Protein AF-A0A7C4ZJ16-F1 (afdb_monomer)

Secondary structure (DSSP, 8-state):
---------------S-SSTT-SS-TT-HHHHHHHHHHHTS-HHHHHHHHHHHHHHHTSS-GGGHHHHHHHHHH-TTS-HHHHHHT-TTHHHHHHHHHHHTT--TTTGGGGTS--GGGG----

Mean predicted aligned error: 13.99 Å

Foldseek 3Di:
DDDDDDPPPPPPPPDPPLLPPPPPCPPPVVLVVQLVVLVPDDLQSLLLLQLQLCCLVVVDALVCSVVSSVVSSVPPPDDSSSVLSSPPPSVSSNCSSCVRPVNHPPPVVVPPDDPVVPPPPDD

Sequence (123 aa):
MVASDDPTDASDVTDDRFVDILEDEDDNPLAQELRAAISALNVDGQTALVALAWLGRGDYTAEDWPEALRAARERSETTTATYLLGLPLLGDYLADGADALGISVTADEARGLFDPDLDTRGG

Structure (mmCIF, N/CA/C/O backbone):
data_AF-A0A7C4ZJ16-F1
#
_entry.id   AF-A0A7C4ZJ16-F1
#
loop_
_atom_site.group_PDB
_atom_site.id
_atom_site.type_symbol
_atom_site.label_atom_id
_atom_site.label_alt_id
_atom_site.label_comp_id
_atom_site.label_asym_id
_atom_site.label_entity_id
_atom_site.label_seq_id
_atom_site.pdbx_PDB_ins_code
_atom_site.Cartn_x
_atom_site.Cartn_y
_atom_site.Cartn_z
_atom_site.occupancy
_atom_site.B_iso_or_equiv
_atom_site.auth_seq_id
_atom_site.auth_comp_id
_atom_site.auth_asym_id
_atom_site.auth_atom_id
_atom_site.pdbx_PDB_model_num
ATOM 1 N N . MET A 1 1 ? 11.033 -31.603 42.054 1.00 42.16 1 MET A N 1
ATOM 2 C CA . MET A 1 1 ? 11.905 -30.765 41.211 1.00 42.16 1 MET A CA 1
ATOM 3 C C . MET A 1 1 ? 11.913 -31.391 39.828 1.00 42.16 1 MET A C 1
ATOM 5 O O . MET A 1 1 ? 12.629 -32.358 39.623 1.00 42.16 1 MET A O 1
ATOM 9 N N . VAL A 1 2 ? 11.032 -30.920 38.945 1.00 49.28 2 VAL A N 1
ATOM 10 C CA . VAL A 1 2 ? 11.073 -31.219 37.508 1.00 49.28 2 VAL A CA 1
ATOM 11 C C . VAL A 1 2 ? 11.378 -29.882 36.857 1.00 49.28 2 VAL A C 1
ATOM 13 O O . VAL A 1 2 ? 10.612 -28.935 37.017 1.00 49.28 2 VAL A O 1
ATOM 16 N N . ALA A 1 3 ? 12.571 -29.789 36.286 1.00 49.16 3 ALA A N 1
ATOM 17 C CA . ALA A 1 3 ? 13.011 -28.655 35.503 1.00 49.16 3 ALA A CA 1
ATOM 18 C C . ALA A 1 3 ? 12.632 -28.888 34.039 1.00 49.16 3 ALA A C 1
ATOM 20 O O . ALA A 1 3 ? 12.641 -30.033 33.585 1.00 49.16 3 ALA A O 1
ATOM 21 N N . SER A 1 4 ? 12.399 -27.766 33.362 1.00 46.78 4 SER A N 1
ATOM 22 C CA . SER A 1 4 ? 12.378 -27.592 31.911 1.00 46.78 4 SER A CA 1
ATOM 23 C C . SER A 1 4 ? 11.109 -28.057 31.202 1.00 46.78 4 SER A C 1
ATOM 25 O O . SER A 1 4 ? 11.005 -29.202 30.782 1.00 46.78 4 SER A O 1
ATOM 27 N N . ASP A 1 5 ? 10.193 -27.111 31.005 1.00 49.94 5 ASP A N 1
ATOM 28 C CA . ASP A 1 5 ? 9.442 -27.022 29.754 1.00 49.94 5 ASP A CA 1
ATOM 29 C C . ASP A 1 5 ? 9.608 -25.575 29.269 1.00 49.94 5 ASP A C 1
ATOM 31 O O . ASP A 1 5 ? 9.161 -24.621 29.910 1.00 49.94 5 ASP A O 1
ATOM 35 N N . ASP A 1 6 ? 10.448 -25.435 28.253 1.00 53.41 6 ASP A N 1
ATOM 36 C CA . ASP A 1 6 ? 10.877 -24.196 27.619 1.00 53.41 6 ASP A CA 1
ATOM 37 C C . ASP A 1 6 ? 9.860 -23.887 26.507 1.00 53.41 6 ASP A C 1
ATOM 39 O O . ASP A 1 6 ? 9.709 -24.715 25.608 1.00 53.41 6 ASP A O 1
ATOM 43 N N . PRO A 1 7 ? 9.112 -22.769 26.537 1.00 51.25 7 PRO A N 1
ATOM 44 C CA . PRO A 1 7 ? 8.210 -22.419 25.451 1.00 51.25 7 PRO A CA 1
ATOM 45 C C . PRO A 1 7 ? 8.997 -21.683 24.360 1.00 51.25 7 PRO A C 1
ATOM 47 O O . PRO A 1 7 ? 8.804 -20.489 24.138 1.00 51.25 7 PRO A O 1
ATOM 50 N N . THR A 1 8 ? 9.904 -22.379 23.683 1.00 52.81 8 THR A N 1
ATOM 51 C CA . THR A 1 8 ? 10.511 -21.897 22.437 1.00 52.81 8 THR A CA 1
ATOM 52 C C . THR A 1 8 ? 10.107 -22.815 21.298 1.00 52.81 8 THR A C 1
ATOM 54 O O . THR A 1 8 ? 10.887 -23.615 20.805 1.00 52.81 8 THR A O 1
ATOM 57 N N . ASP A 1 9 ? 8.849 -22.694 20.882 1.00 49.53 9 ASP A N 1
ATOM 58 C CA . ASP A 1 9 ? 8.451 -23.092 19.533 1.00 49.53 9 ASP A CA 1
ATOM 59 C C . ASP A 1 9 ? 7.259 -22.245 19.073 1.00 49.53 9 ASP A C 1
ATOM 61 O O . ASP A 1 9 ? 6.172 -22.724 18.775 1.00 49.53 9 ASP A O 1
ATOM 65 N N . ALA A 1 10 ? 7.463 -20.929 19.039 1.00 46.94 10 ALA A N 1
ATOM 66 C CA . ALA A 1 10 ? 6.841 -20.130 17.994 1.00 46.94 10 ALA A CA 1
ATOM 67 C C . ALA A 1 10 ? 7.769 -20.239 16.780 1.00 46.94 10 ALA A C 1
ATOM 69 O O . ALA A 1 10 ? 8.496 -19.306 16.450 1.00 46.94 10 ALA A O 1
ATOM 70 N N . SER A 1 11 ? 7.830 -21.441 16.202 1.00 47.97 11 SER A N 1
ATOM 71 C CA . SER A 1 11 ? 8.431 -21.643 14.894 1.00 47.97 11 SER A CA 1
ATOM 72 C C . SER A 1 11 ? 7.628 -20.795 13.912 1.00 47.97 11 SER A C 1
ATOM 74 O O . SER A 1 11 ? 6.457 -21.071 13.648 1.00 47.97 11 SER A O 1
ATOM 76 N N . ASP A 1 12 ? 8.259 -19.722 13.446 1.00 49.03 12 ASP A N 1
ATOM 77 C CA . ASP A 1 12 ? 7.831 -18.857 12.355 1.00 49.03 12 ASP A CA 1
ATOM 78 C C . ASP A 1 12 ? 7.777 -19.700 11.071 1.00 49.03 12 ASP A C 1
ATOM 80 O O . ASP A 1 12 ? 8.685 -19.720 10.244 1.00 49.03 12 ASP A O 1
ATOM 84 N N . VAL A 1 13 ? 6.703 -20.487 10.963 1.00 43.56 13 VAL A N 1
ATOM 85 C CA . VAL A 1 13 ? 6.285 -21.295 9.808 1.00 43.56 13 VAL A CA 1
ATOM 86 C C . VAL A 1 13 ? 5.784 -20.366 8.695 1.00 43.56 13 VAL A C 1
ATOM 88 O O . VAL A 1 13 ? 4.788 -20.619 8.028 1.00 43.56 13 VAL A O 1
ATOM 91 N N . THR A 1 14 ? 6.507 -19.284 8.434 1.00 50.41 14 THR A N 1
ATOM 92 C CA . THR A 1 14 ? 6.389 -18.559 7.172 1.00 50.41 14 THR A CA 1
ATOM 93 C C . THR A 1 14 ? 7.458 -19.114 6.236 1.00 50.41 14 THR A C 1
ATOM 95 O O . THR A 1 14 ? 8.438 -18.467 5.892 1.00 50.41 14 THR A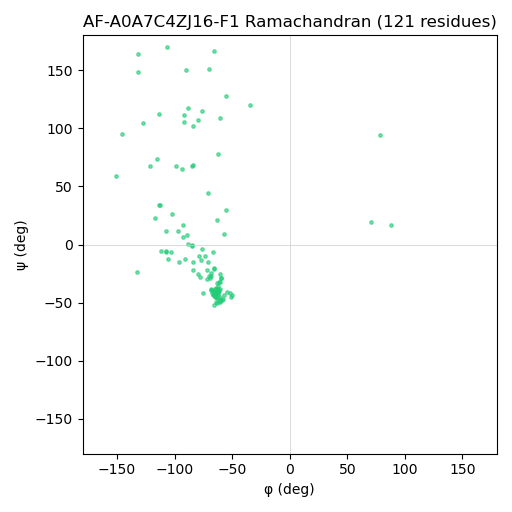 O 1
ATOM 98 N N . ASP A 1 15 ? 7.243 -20.398 5.927 1.00 52.25 15 ASP A N 1
ATOM 99 C CA . ASP A 1 15 ? 8.010 -21.322 5.093 1.00 52.25 15 ASP A CA 1
ATOM 100 C C . ASP A 1 15 ? 8.665 -20.604 3.895 1.00 52.25 15 ASP A C 1
ATOM 102 O O . ASP A 1 15 ? 7.979 -20.039 3.037 1.00 52.25 15 ASP A O 1
ATOM 106 N N . ASP A 1 16 ? 9.999 -20.688 3.849 1.00 52.09 16 ASP A N 1
ATOM 107 C CA . ASP A 1 16 ? 10.976 -20.280 2.823 1.00 52.09 16 ASP A CA 1
ATOM 108 C C . ASP A 1 16 ? 10.719 -20.876 1.413 1.00 52.09 16 ASP A C 1
ATOM 110 O O . ASP A 1 16 ? 11.635 -21.122 0.627 1.00 52.09 16 ASP A O 1
ATOM 114 N N . ARG A 1 17 ? 9.464 -21.152 1.048 1.00 48.00 17 ARG A N 1
ATOM 115 C CA . ARG A 1 17 ? 9.081 -21.935 -0.138 1.00 48.00 17 ARG A CA 1
ATOM 116 C C . ARG A 1 17 ? 8.269 -21.181 -1.178 1.00 48.00 17 ARG A C 1
ATOM 118 O O . ARG A 1 17 ? 7.601 -21.801 -1.998 1.00 48.00 17 ARG A O 1
ATOM 125 N N . PHE A 1 18 ? 8.370 -19.855 -1.195 1.00 46.03 18 PHE A N 1
ATOM 126 C CA . PHE A 1 18 ? 7.743 -19.023 -2.230 1.00 46.03 18 PHE A CA 1
ATOM 127 C C . PHE A 1 18 ? 8.724 -18.411 -3.243 1.00 46.03 18 PHE A C 1
ATOM 129 O O . PHE A 1 18 ? 8.335 -17.538 -4.010 1.00 46.03 18 PHE A O 1
ATOM 136 N N . VAL A 1 19 ? 9.986 -18.857 -3.267 1.00 49.41 19 VAL A N 1
ATOM 137 C CA . VAL A 1 19 ? 11.025 -18.286 -4.151 1.00 49.41 19 VAL A CA 1
ATOM 138 C C . VAL A 1 19 ? 11.123 -18.996 -5.518 1.00 49.41 19 VAL A C 1
ATOM 140 O O . VAL A 1 19 ? 11.699 -18.445 -6.446 1.00 49.41 19 VAL A O 1
ATOM 143 N N . ASP A 1 20 ? 10.501 -20.165 -5.702 1.00 43.53 20 ASP A N 1
ATOM 144 C CA . ASP A 1 20 ? 10.769 -21.053 -6.855 1.00 43.53 20 ASP A CA 1
ATOM 145 C C . ASP A 1 20 ? 9.858 -20.853 -8.093 1.00 43.53 20 ASP A C 1
ATOM 147 O O . ASP A 1 20 ? 9.762 -21.739 -8.938 1.00 43.53 20 ASP A O 1
ATOM 151 N N . ILE A 1 21 ? 9.140 -19.726 -8.216 1.00 49.66 21 ILE A N 1
ATOM 152 C CA . ILE A 1 21 ? 8.144 -19.519 -9.302 1.00 49.66 21 ILE A CA 1
ATOM 153 C C . ILE A 1 21 ? 8.559 -18.439 -10.327 1.00 49.66 21 ILE A C 1
ATOM 155 O O . ILE A 1 21 ? 7.905 -18.284 -11.353 1.00 49.66 21 ILE A O 1
ATOM 159 N N . LEU A 1 22 ? 9.667 -17.719 -10.127 1.00 47.03 22 LEU A N 1
ATOM 160 C CA . LEU A 1 22 ? 9.985 -16.512 -10.913 1.00 47.03 22 LEU A CA 1
ATOM 161 C C . LEU A 1 22 ? 11.038 -16.704 -12.016 1.00 47.03 22 LEU A C 1
ATOM 163 O O . LEU A 1 22 ? 11.708 -15.743 -12.372 1.00 47.03 22 LEU A O 1
ATOM 167 N N . GLU A 1 23 ? 11.224 -17.904 -12.567 1.00 49.41 23 GLU A N 1
ATOM 168 C CA . GLU A 1 23 ? 12.221 -18.094 -13.641 1.00 49.41 23 GLU A CA 1
ATOM 169 C C . GLU A 1 23 ? 11.742 -17.619 -15.034 1.00 49.41 23 GLU A C 1
ATOM 171 O O . GLU A 1 23 ? 12.562 -17.495 -15.941 1.00 49.41 23 GLU A O 1
ATOM 176 N N . ASP A 1 24 ? 10.455 -17.284 -15.216 1.00 49.25 24 ASP A N 1
ATOM 177 C CA . ASP A 1 24 ? 9.886 -16.903 -16.526 1.00 49.25 24 ASP A CA 1
ATOM 178 C C . ASP A 1 24 ? 9.562 -15.391 -16.693 1.00 49.25 24 ASP A C 1
ATOM 180 O O . ASP A 1 24 ? 9.222 -14.962 -17.798 1.00 49.25 24 ASP A O 1
ATOM 184 N N . GLU A 1 25 ? 9.675 -14.552 -15.648 1.00 54.00 25 GLU A N 1
ATOM 185 C CA . GLU A 1 25 ? 9.256 -13.126 -15.687 1.00 54.00 25 GLU A CA 1
ATOM 186 C C . GLU A 1 25 ? 10.394 -12.087 -15.816 1.00 54.00 25 GLU A C 1
ATOM 188 O O . GLU A 1 25 ? 10.112 -10.900 -16.008 1.00 54.00 25 GLU A O 1
ATOM 193 N N . ASP A 1 26 ? 11.668 -12.492 -15.757 1.00 54.81 26 ASP A N 1
ATOM 194 C CA . ASP A 1 26 ? 12.826 -11.571 -15.714 1.00 54.81 26 ASP A CA 1
ATOM 195 C C . ASP A 1 26 ? 12.949 -10.633 -16.945 1.00 54.81 26 ASP A C 1
ATOM 197 O O . ASP A 1 26 ? 13.461 -9.515 -16.837 1.00 54.81 26 ASP A O 1
ATOM 201 N N . ASP A 1 27 ? 12.411 -11.021 -18.109 1.00 59.44 27 ASP A N 1
ATOM 202 C CA . ASP A 1 27 ? 12.436 -10.210 -19.343 1.00 59.44 27 ASP A CA 1
ATOM 203 C C . ASP A 1 27 ? 11.195 -9.310 -19.540 1.00 59.44 27 ASP A C 1
ATOM 205 O O . ASP A 1 27 ? 11.051 -8.656 -20.578 1.00 59.44 27 ASP A O 1
ATOM 209 N N . ASN A 1 28 ? 10.282 -9.228 -18.563 1.00 75.62 28 ASN A N 1
ATOM 210 C CA . ASN A 1 28 ? 9.110 -8.357 -18.672 1.00 75.62 28 ASN A CA 1
ATOM 211 C C . ASN A 1 28 ? 9.496 -6.875 -18.443 1.00 75.62 28 ASN A C 1
ATOM 213 O O . ASN 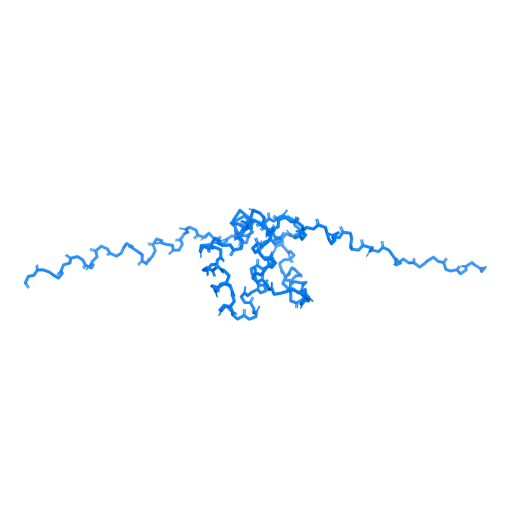A 1 28 ? 9.852 -6.501 -17.320 1.00 75.62 28 ASN A O 1
ATOM 217 N N . PRO A 1 29 ? 9.376 -5.984 -19.452 1.00 80.12 29 PRO A N 1
ATOM 218 C CA . PRO A 1 29 ? 9.745 -4.575 -19.302 1.00 80.12 29 PRO A CA 1
ATOM 219 C C . PRO A 1 29 ? 8.928 -3.861 -18.216 1.00 80.12 29 PRO A C 1
ATOM 221 O O . PRO A 1 29 ? 9.467 -3.015 -17.508 1.00 80.12 29 PRO A O 1
ATOM 224 N N . LEU A 1 30 ? 7.663 -4.248 -18.017 1.00 82.00 30 LEU A N 1
ATOM 225 C CA . LEU A 1 30 ? 6.815 -3.676 -16.971 1.00 82.00 30 LEU A CA 1
ATOM 226 C C . LEU A 1 30 ? 7.309 -4.055 -15.568 1.00 82.00 30 LEU A C 1
ATOM 228 O O . LEU A 1 30 ? 7.314 -3.221 -14.663 1.00 82.00 30 LEU A O 1
ATOM 232 N N . ALA A 1 31 ? 7.763 -5.299 -15.388 1.00 81.44 31 ALA A N 1
ATOM 233 C CA . ALA A 1 31 ? 8.332 -5.754 -14.122 1.00 81.44 31 ALA A CA 1
ATOM 234 C C . ALA A 1 31 ? 9.630 -4.997 -13.802 1.00 81.44 31 ALA A C 1
ATOM 236 O O . ALA A 1 31 ? 9.848 -4.607 -12.656 1.00 81.44 31 ALA A O 1
ATOM 237 N N . GLN A 1 32 ? 10.457 -4.713 -14.816 1.00 85.50 32 GLN A N 1
ATOM 238 C CA . GLN A 1 32 ? 11.670 -3.906 -14.659 1.00 85.50 32 GLN A CA 1
ATOM 239 C C . GLN A 1 32 ? 11.358 -2.452 -14.271 1.00 85.50 32 GLN A C 1
ATOM 241 O O . GLN A 1 32 ? 12.007 -1.909 -13.372 1.00 85.50 32 GLN A O 1
ATOM 246 N N . GLU A 1 33 ? 10.348 -1.831 -14.887 1.00 88.31 33 GLU A N 1
ATOM 247 C CA . GLU A 1 33 ? 9.899 -0.482 -14.516 1.00 88.31 33 GLU A CA 1
ATOM 248 C C . GLU A 1 33 ? 9.363 -0.435 -13.082 1.00 88.31 33 GLU A C 1
ATOM 250 O O . GLU A 1 33 ? 9.769 0.426 -12.297 1.00 88.31 33 GLU A O 1
ATOM 255 N N . LEU A 1 34 ? 8.521 -1.398 -12.696 1.00 87.69 34 LEU A N 1
ATOM 256 C CA . LEU A 1 34 ? 7.997 -1.493 -11.334 1.00 87.69 34 LEU A CA 1
ATOM 257 C C . LEU A 1 34 ? 9.121 -1.740 -10.314 1.00 87.69 34 LEU A C 1
ATOM 259 O O . LEU A 1 34 ? 9.157 -1.106 -9.257 1.00 87.69 34 LEU A O 1
ATOM 263 N N . ARG A 1 35 ? 10.101 -2.587 -10.652 1.00 89.19 35 ARG A N 1
ATOM 264 C CA . ARG A 1 35 ? 11.302 -2.818 -9.836 1.00 89.19 35 ARG A CA 1
ATOM 265 C C . ARG A 1 35 ? 12.077 -1.529 -9.594 1.00 89.19 35 ARG A C 1
ATOM 267 O O . ARG A 1 35 ? 12.484 -1.258 -8.461 1.00 89.19 35 ARG A O 1
ATOM 274 N N . ALA A 1 36 ? 12.297 -0.751 -10.652 1.00 89.50 36 ALA A N 1
ATOM 275 C CA . ALA A 1 36 ? 13.000 0.522 -10.583 1.00 89.50 36 ALA A CA 1
ATOM 276 C C . ALA A 1 36 ? 12.216 1.543 -9.747 1.00 89.50 36 ALA A C 1
ATOM 278 O O . ALA A 1 36 ? 12.808 2.203 -8.892 1.00 89.50 36 ALA A O 1
ATOM 279 N N . ALA A 1 37 ? 10.894 1.613 -9.926 1.00 91.31 37 ALA A N 1
ATOM 280 C CA . ALA A 1 37 ? 10.017 2.487 -9.152 1.00 91.31 37 ALA A CA 1
ATOM 281 C C . ALA A 1 37 ? 10.070 2.170 -7.649 1.00 91.31 37 ALA A C 1
ATOM 283 O O . ALA A 1 37 ? 10.301 3.070 -6.843 1.00 91.31 37 ALA A O 1
ATOM 284 N N . ILE A 1 38 ? 9.951 0.893 -7.266 1.00 90.31 38 ILE A N 1
ATOM 285 C CA . ILE A 1 38 ? 10.050 0.460 -5.861 1.00 90.31 38 ILE A CA 1
ATOM 286 C C . ILE A 1 38 ? 11.445 0.758 -5.300 1.00 90.31 38 ILE A C 1
ATOM 288 O O . ILE A 1 38 ? 11.577 1.249 -4.180 1.00 90.31 38 ILE A O 1
ATOM 292 N N . SER A 1 39 ? 12.497 0.498 -6.079 1.00 89.56 39 SER A N 1
ATOM 293 C CA . SER A 1 39 ? 13.884 0.721 -5.646 1.00 89.56 39 SER A CA 1
ATOM 294 C C . SER A 1 39 ? 14.232 2.205 -5.477 1.00 89.56 39 SER A C 1
ATOM 296 O O . SER A 1 39 ? 15.146 2.533 -4.722 1.00 89.56 39 SER A O 1
ATOM 298 N N . ALA A 1 40 ? 13.520 3.102 -6.164 1.00 92.06 40 ALA A N 1
ATOM 299 C CA . ALA A 1 40 ? 13.685 4.548 -6.039 1.00 92.06 40 ALA A CA 1
ATOM 300 C C . ALA A 1 40 ? 13.029 5.130 -4.771 1.00 92.06 40 ALA A C 1
ATOM 302 O O . ALA A 1 40 ? 13.312 6.275 -4.410 1.00 92.06 40 ALA A O 1
ATOM 303 N N . LEU A 1 41 ? 12.169 4.368 -4.085 1.00 90.88 41 LEU A N 1
ATOM 304 C CA . LEU A 1 41 ? 11.566 4.787 -2.821 1.00 90.88 41 LEU A CA 1
ATOM 305 C C . LEU A 1 41 ? 12.600 4.811 -1.691 1.00 90.88 41 LEU A C 1
ATOM 307 O O . LEU A 1 41 ? 13.552 4.027 -1.658 1.00 90.88 41 LEU A O 1
ATOM 311 N N . ASN A 1 42 ? 12.374 5.684 -0.708 1.00 90.50 42 ASN A N 1
ATOM 312 C CA . ASN A 1 42 ? 13.130 5.650 0.539 1.00 90.50 42 ASN A CA 1
ATOM 313 C C . ASN A 1 42 ? 12.824 4.366 1.334 1.00 90.50 42 ASN A C 1
ATOM 315 O O . ASN A 1 42 ? 11.857 3.653 1.068 1.00 90.50 42 ASN A O 1
ATOM 319 N N . VAL A 1 43 ? 13.650 4.088 2.346 1.00 89.38 43 VAL A N 1
ATOM 320 C CA . VAL A 1 43 ? 13.508 2.893 3.194 1.00 89.38 43 VAL A CA 1
ATOM 321 C C . VAL A 1 43 ? 12.111 2.803 3.812 1.00 89.38 43 VAL A C 1
ATOM 323 O O . VAL A 1 43 ? 11.522 1.726 3.820 1.00 89.38 43 VAL A O 1
ATOM 326 N N . ASP A 1 44 ? 11.555 3.925 4.271 1.00 90.38 44 ASP A N 1
ATOM 327 C CA . ASP A 1 44 ? 10.225 3.952 4.888 1.00 90.38 44 ASP A CA 1
ATOM 328 C C . ASP A 1 44 ? 9.114 3.626 3.877 1.00 90.38 44 ASP A C 1
ATOM 330 O O . ASP A 1 44 ? 8.202 2.871 4.195 1.00 90.38 44 ASP A O 1
ATOM 334 N N . GLY A 1 45 ? 9.209 4.124 2.640 1.00 91.06 45 GLY A N 1
ATOM 335 C CA . GLY A 1 45 ? 8.260 3.822 1.567 1.00 91.06 45 GLY A CA 1
ATOM 336 C C . GLY A 1 45 ? 8.326 2.362 1.126 1.00 91.06 45 GLY A C 1
ATOM 337 O O . GLY A 1 45 ? 7.294 1.717 0.966 1.00 91.06 45 GLY A O 1
ATOM 338 N N . GLN A 1 46 ? 9.533 1.804 1.008 1.00 92.75 46 GLN A N 1
ATOM 339 C CA . GLN A 1 46 ? 9.713 0.375 0.738 1.00 92.75 46 GLN A CA 1
ATOM 340 C C . GLN A 1 46 ? 9.144 -0.489 1.875 1.00 92.75 46 GLN A C 1
ATOM 342 O O . GLN A 1 46 ? 8.440 -1.462 1.619 1.00 92.75 46 GLN A O 1
ATOM 347 N N . THR A 1 47 ? 9.391 -0.094 3.127 1.00 93.25 47 THR A N 1
ATOM 348 C CA . THR A 1 47 ? 8.850 -0.761 4.324 1.00 93.25 47 THR A CA 1
ATOM 349 C C . THR A 1 47 ? 7.321 -0.728 4.327 1.00 93.25 47 THR A C 1
ATOM 351 O O . THR A 1 47 ? 6.680 -1.750 4.561 1.00 93.25 47 THR A O 1
ATOM 354 N N . ALA A 1 48 ? 6.731 0.429 4.017 1.00 93.31 48 ALA A N 1
ATOM 355 C CA . ALA A 1 48 ? 5.286 0.592 3.954 1.00 93.31 48 ALA A CA 1
ATOM 356 C C . ALA A 1 48 ? 4.651 -0.284 2.868 1.00 93.31 48 ALA A C 1
ATOM 358 O O . ALA A 1 48 ? 3.608 -0.870 3.126 1.00 93.31 4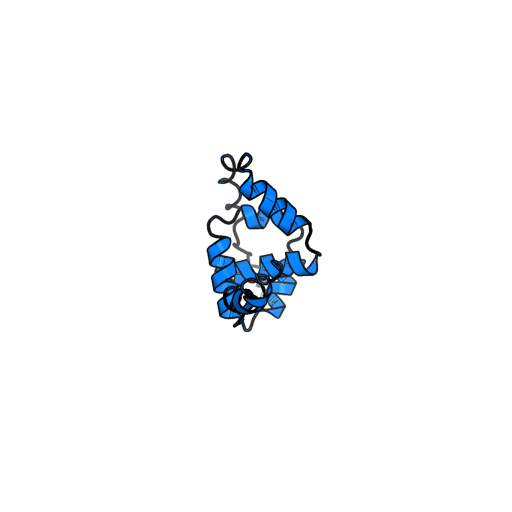8 ALA A O 1
ATOM 359 N N . LEU A 1 49 ? 5.278 -0.437 1.694 1.00 94.25 49 LEU A N 1
ATOM 360 C CA . LEU A 1 49 ? 4.765 -1.328 0.645 1.00 94.25 49 LEU A CA 1
ATOM 361 C C . LEU A 1 49 ? 4.746 -2.799 1.072 1.00 94.25 49 LEU A C 1
ATOM 363 O O . LEU A 1 49 ? 3.789 -3.509 0.777 1.00 94.25 49 LEU A O 1
ATOM 367 N N . VAL A 1 50 ? 5.779 -3.252 1.785 1.00 94.31 50 VAL A N 1
ATOM 368 C CA . VAL A 1 50 ? 5.823 -4.616 2.334 1.00 94.31 50 VAL A CA 1
ATOM 369 C C . VAL A 1 50 ? 4.721 -4.817 3.368 1.00 94.31 50 VAL A C 1
ATOM 371 O O . VAL A 1 50 ? 3.956 -5.771 3.259 1.00 94.31 50 VAL A O 1
ATOM 374 N N . ALA A 1 51 ? 4.595 -3.891 4.320 1.00 95.00 51 ALA A N 1
ATOM 375 C CA . ALA A 1 51 ? 3.547 -3.947 5.334 1.00 95.00 51 ALA A CA 1
ATOM 376 C C . ALA A 1 51 ? 2.139 -3.897 4.713 1.00 95.00 51 ALA A C 1
ATOM 378 O O . ALA A 1 51 ? 1.245 -4.613 5.156 1.00 95.00 51 ALA A O 1
ATOM 379 N N . LEU A 1 52 ? 1.947 -3.096 3.660 1.00 95.06 52 LEU A N 1
ATOM 380 C CA . LEU A 1 52 ? 0.674 -2.990 2.948 1.00 95.06 52 LEU A CA 1
ATOM 381 C C . LEU A 1 52 ? 0.314 -4.300 2.241 1.00 95.06 52 LEU A C 1
ATOM 383 O O . LEU A 1 52 ? -0.825 -4.748 2.330 1.00 95.06 52 LEU A O 1
ATOM 387 N N . ALA A 1 53 ? 1.291 -4.947 1.599 1.00 94.88 53 ALA A N 1
ATOM 388 C CA . ALA A 1 53 ? 1.086 -6.242 0.958 1.00 94.88 53 ALA A CA 1
ATOM 389 C C . ALA A 1 53 ? 0.731 -7.347 1.973 1.00 94.88 53 ALA A C 1
ATOM 391 O O . ALA A 1 53 ? -0.103 -8.202 1.685 1.00 94.88 53 ALA A O 1
ATOM 392 N N . TRP A 1 54 ? 1.330 -7.333 3.167 1.00 95.38 54 TRP A N 1
ATOM 393 C CA . TRP A 1 54 ? 0.982 -8.266 4.246 1.00 95.38 54 TRP A CA 1
ATOM 394 C C . TRP A 1 54 ? -0.413 -8.011 4.818 1.00 95.38 54 TRP A C 1
ATOM 396 O O . TRP A 1 54 ? -1.163 -8.951 5.074 1.00 95.38 54 TRP A O 1
ATOM 406 N N . LEU A 1 55 ? -0.792 -6.741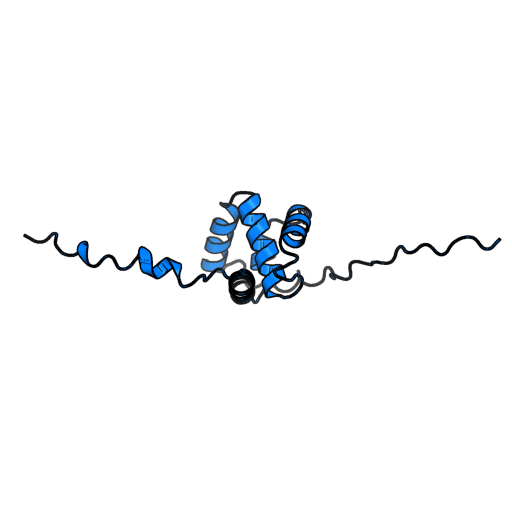 4.965 1.00 94.94 55 LEU A N 1
ATOM 407 C CA . LEU A 1 55 ? -2.133 -6.351 5.391 1.00 94.94 55 LEU A CA 1
ATOM 408 C C . LEU A 1 55 ? -3.202 -6.827 4.395 1.00 94.94 55 LEU A C 1
ATOM 410 O O . LEU A 1 55 ? -4.181 -7.438 4.810 1.00 94.94 55 LEU A O 1
ATOM 414 N N . GLY A 1 56 ? -2.996 -6.621 3.090 1.00 93.06 56 GLY A N 1
ATOM 415 C CA . GLY A 1 56 ? -3.933 -7.101 2.067 1.00 93.06 56 GLY A CA 1
AT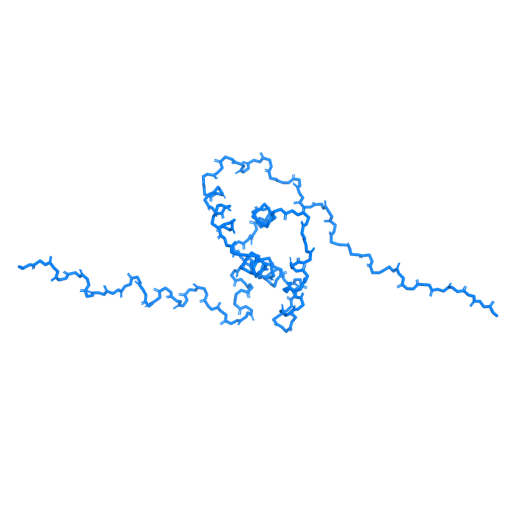OM 416 C C . GLY A 1 56 ? -3.977 -8.623 1.926 1.00 93.06 56 GLY A C 1
ATOM 417 O O . GLY A 1 56 ? -5.010 -9.181 1.576 1.00 93.06 56 GLY A O 1
ATOM 418 N N . ARG A 1 57 ? -2.888 -9.325 2.263 1.00 93.88 57 ARG A N 1
ATOM 419 C CA . ARG A 1 57 ? -2.891 -10.794 2.367 1.00 93.88 57 ARG A CA 1
ATOM 420 C C . ARG A 1 57 ? -3.663 -11.301 3.591 1.00 93.88 57 ARG A C 1
ATOM 422 O O . ARG A 1 57 ? -4.107 -12.448 3.599 1.00 93.88 57 ARG A O 1
ATOM 429 N N . GLY A 1 58 ? -3.824 -10.456 4.607 1.00 92.62 58 GLY A N 1
ATOM 430 C CA . GLY A 1 58 ? -4.424 -10.809 5.890 1.00 92.62 58 GLY A CA 1
ATOM 431 C C . GLY A 1 58 ? -3.431 -11.359 6.919 1.00 92.62 58 GLY A C 1
ATOM 432 O O . GLY A 1 58 ? -3.868 -11.958 7.898 1.00 92.62 58 GLY A O 1
ATOM 433 N N . ASP A 1 59 ? -2.122 -11.156 6.724 1.00 91.25 59 ASP A N 1
ATOM 434 C CA . ASP A 1 59 ? -1.095 -11.495 7.725 1.00 91.25 59 ASP A CA 1
ATOM 435 C C . ASP A 1 59 ? -1.186 -10.561 8.951 1.00 91.25 59 ASP A C 1
ATOM 437 O O . ASP A 1 59 ? -0.861 -10.945 10.073 1.00 91.25 59 ASP A O 1
ATOM 441 N N . TYR A 1 60 ? -1.661 -9.332 8.730 1.00 93.81 60 TYR A N 1
ATOM 442 C CA . TYR A 1 60 ? -1.918 -8.316 9.750 1.00 93.81 60 TYR A CA 1
ATOM 443 C C . TYR A 1 60 ? -3.304 -7.710 9.553 1.00 93.81 60 TYR A C 1
ATOM 445 O O . TYR A 1 60 ? -3.896 -7.819 8.479 1.00 93.81 60 TYR A O 1
ATOM 453 N N . THR A 1 61 ? -3.807 -7.024 10.578 1.00 93.19 61 THR A N 1
ATOM 454 C CA . THR A 1 61 ? -5.003 -6.182 10.476 1.00 93.19 61 THR A CA 1
ATOM 455 C C . THR A 1 61 ? -4.639 -4.697 10.495 1.00 93.19 61 THR A C 1
ATOM 457 O O . THR A 1 61 ? -3.503 -4.319 10.785 1.00 93.19 61 THR A O 1
ATOM 460 N N . ALA A 1 62 ? -5.610 -3.824 10.211 1.00 93.38 62 ALA A N 1
ATOM 461 C CA . ALA A 1 62 ? -5.402 -2.376 10.271 1.00 93.38 62 ALA A CA 1
ATOM 462 C C . ALA A 1 62 ? -4.990 -1.897 11.679 1.00 93.38 62 ALA A C 1
ATOM 464 O O . ALA A 1 62 ? -4.270 -0.909 11.815 1.00 93.38 62 ALA A O 1
ATOM 465 N N . GLU A 1 63 ? -5.417 -2.611 12.725 1.00 93.38 63 GLU A N 1
ATOM 466 C CA . GLU A 1 63 ? -5.056 -2.331 14.119 1.00 93.38 63 GLU A CA 1
ATOM 467 C C . GLU A 1 63 ? -3.589 -2.696 14.406 1.00 93.38 63 GLU A C 1
ATOM 469 O O . GLU A 1 63 ? -2.925 -2.020 15.195 1.00 93.38 63 GLU A O 1
ATOM 474 N N . ASP A 1 64 ? -3.056 -3.692 13.693 1.00 94.00 64 ASP A N 1
ATOM 475 C CA . ASP A 1 64 ? -1.676 -4.176 13.810 1.00 94.00 64 ASP A CA 1
ATOM 476 C C . ASP A 1 64 ? -0.695 -3.437 12.885 1.00 94.00 64 ASP A C 1
ATOM 478 O O . ASP A 1 64 ? 0.475 -3.809 12.779 1.00 94.00 64 ASP A O 1
ATOM 482 N N . TRP A 1 65 ? -1.129 -2.361 12.223 1.00 92.94 65 TRP A N 1
ATOM 483 C CA . TRP A 1 65 ? -0.302 -1.603 11.280 1.00 92.94 65 TRP A CA 1
ATOM 484 C C . TRP A 1 65 ? 1.088 -1.192 11.816 1.00 92.94 65 TRP A C 1
ATOM 486 O O . TRP A 1 65 ? 2.079 -1.358 11.097 1.00 92.94 65 TRP A O 1
ATOM 496 N N . PRO A 1 66 ? 1.234 -0.696 13.065 1.00 94.75 66 PRO A N 1
ATOM 497 C CA . PRO A 1 66 ? 2.552 -0.357 13.604 1.00 94.75 66 PRO A CA 1
ATOM 498 C C . PRO A 1 66 ? 3.483 -1.570 13.723 1.00 94.75 66 PRO A C 1
ATOM 500 O O . PRO A 1 66 ? 4.696 -1.435 13.555 1.00 94.75 66 PRO A O 1
ATOM 503 N N . GLU A 1 67 ? 2.921 -2.745 14.002 1.00 94.50 67 GLU A N 1
ATOM 504 C CA . GLU A 1 67 ? 3.662 -3.998 14.122 1.00 94.50 67 GLU A CA 1
ATOM 505 C C . GLU A 1 67 ? 4.060 -4.531 12.742 1.00 94.50 67 GLU A C 1
ATOM 507 O O . GLU A 1 67 ? 5.217 -4.903 12.543 1.00 94.50 67 GLU A O 1
ATOM 512 N N . ALA A 1 68 ? 3.157 -4.450 11.760 1.00 93.50 68 ALA A N 1
ATOM 513 C CA . ALA A 1 68 ? 3.450 -4.776 10.365 1.00 93.50 68 ALA A CA 1
ATOM 514 C C . ALA A 1 68 ? 4.622 -3.939 9.824 1.00 93.50 68 ALA A C 1
ATOM 516 O O . ALA A 1 68 ? 5.540 -4.472 9.202 1.00 93.50 68 ALA A O 1
ATOM 517 N N . LEU A 1 69 ? 4.650 -2.632 10.119 1.00 93.88 69 LEU A N 1
ATOM 518 C CA . LEU A 1 69 ? 5.766 -1.751 9.753 1.00 93.88 69 LEU A CA 1
ATOM 519 C C . LEU A 1 69 ? 7.080 -2.142 10.440 1.00 93.88 69 LEU A C 1
ATOM 521 O O . LEU A 1 69 ? 8.141 -2.097 9.812 1.00 93.88 69 LEU A O 1
ATOM 525 N N . ARG A 1 70 ? 7.029 -2.515 11.723 1.00 93.75 70 ARG A N 1
ATOM 526 C CA . ARG A 1 70 ? 8.210 -2.950 12.478 1.00 93.75 70 ARG A CA 1
ATOM 527 C C . ARG A 1 70 ? 8.796 -4.228 11.877 1.00 93.75 70 ARG A C 1
ATOM 529 O O . ARG A 1 70 ? 9.983 -4.254 11.560 1.00 93.75 70 ARG A O 1
ATOM 536 N N . ALA A 1 71 ? 7.956 -5.235 11.653 1.00 92.62 71 ALA A N 1
ATOM 537 C CA . ALA A 1 71 ? 8.351 -6.500 11.044 1.00 92.62 71 ALA A CA 1
ATOM 538 C C . ALA A 1 71 ? 8.875 -6.307 9.608 1.00 92.62 71 ALA A C 1
ATOM 540 O O . ALA A 1 71 ? 9.910 -6.864 9.239 1.00 92.62 71 ALA A O 1
ATOM 541 N N . ALA A 1 72 ? 8.240 -5.438 8.814 1.00 90.44 72 ALA A N 1
ATOM 542 C CA . ALA A 1 72 ? 8.676 -5.135 7.450 1.00 90.44 72 ALA A CA 1
ATOM 543 C C . ALA A 1 72 ? 10.072 -4.502 7.423 1.00 90.44 72 ALA A C 1
ATOM 545 O O . ALA A 1 72 ? 10.879 -4.800 6.541 1.00 90.44 72 ALA A O 1
ATOM 546 N N . ARG A 1 73 ? 10.387 -3.669 8.420 1.00 90.00 73 ARG A N 1
ATOM 547 C CA . ARG A 1 73 ? 11.701 -3.034 8.563 1.00 90.00 73 ARG A CA 1
ATOM 548 C C . ARG A 1 73 ? 12.798 -4.023 8.958 1.00 90.00 73 ARG A C 1
ATOM 550 O O . ARG A 1 73 ? 13.965 -3.789 8.651 1.00 90.00 73 ARG A O 1
ATOM 557 N N . GLU A 1 74 ? 12.436 -5.102 9.646 1.00 89.06 74 GLU A N 1
ATOM 558 C CA . GLU A 1 74 ? 13.358 -6.138 10.130 1.00 89.06 74 GLU A CA 1
ATOM 559 C C . GLU A 1 74 ? 13.683 -7.199 9.060 1.00 89.06 74 GLU A C 1
ATOM 561 O O . GLU A 1 74 ? 14.768 -7.779 9.098 1.00 89.06 74 GLU A O 1
ATOM 566 N N . ARG A 1 75 ? 12.822 -7.364 8.041 1.00 84.69 75 ARG A N 1
ATOM 567 C CA . ARG A 1 75 ? 12.886 -8.338 6.920 1.00 84.69 75 ARG A CA 1
ATOM 568 C C . ARG A 1 75 ? 14.086 -8.193 5.954 1.00 84.69 75 ARG A C 1
ATOM 570 O O . ARG A 1 75 ? 14.022 -8.630 4.811 1.00 84.69 75 ARG A O 1
ATOM 577 N N . SER A 1 76 ? 15.178 -7.558 6.368 1.00 65.50 76 SER A N 1
ATOM 578 C CA . SER A 1 76 ? 16.311 -7.060 5.559 1.00 65.50 76 SER A CA 1
ATOM 579 C C . SER A 1 76 ? 17.093 -8.064 4.679 1.00 65.50 76 SER A C 1
ATOM 581 O O . SER A 1 76 ? 18.120 -7.706 4.107 1.00 65.50 76 SER A O 1
ATOM 583 N N . GLU A 1 77 ? 16.631 -9.301 4.530 1.00 60.41 77 GLU A N 1
ATOM 584 C CA . GLU A 1 77 ? 17.342 -10.402 3.874 1.00 60.41 77 GLU A CA 1
ATOM 585 C C . GLU A 1 77 ? 17.321 -10.337 2.339 1.00 60.41 77 GLU A C 1
ATOM 587 O O . GLU A 1 77 ? 18.249 -10.805 1.684 1.00 60.41 77 GLU A O 1
ATOM 592 N N . THR A 1 78 ? 16.290 -9.735 1.736 1.00 70.81 78 THR A N 1
ATOM 593 C CA . THR A 1 78 ? 16.144 -9.613 0.274 1.00 70.81 78 THR A CA 1
ATOM 594 C C . THR A 1 78 ? 15.789 -8.183 -0.114 1.00 70.81 78 THR A C 1
ATOM 596 O O . THR A 1 78 ? 15.098 -7.482 0.620 1.00 70.81 78 THR A O 1
ATOM 599 N N . THR A 1 79 ? 16.233 -7.736 -1.296 1.00 81.94 79 THR A N 1
ATOM 600 C CA . THR A 1 79 ? 15.802 -6.435 -1.837 1.00 81.94 79 THR A CA 1
ATOM 601 C C . THR A 1 79 ? 14.273 -6.369 -1.913 1.00 81.94 79 THR A C 1
ATOM 603 O O . THR A 1 79 ? 13.641 -7.242 -2.511 1.00 81.94 79 THR A O 1
ATOM 606 N N . THR A 1 80 ? 13.678 -5.320 -1.343 1.00 86.94 80 THR A N 1
ATOM 607 C CA . THR A 1 80 ? 12.219 -5.147 -1.266 1.00 86.94 80 THR A CA 1
ATOM 608 C C . THR A 1 80 ? 11.538 -5.307 -2.621 1.00 86.94 80 THR A C 1
ATOM 610 O O . THR A 1 80 ? 10.519 -5.980 -2.728 1.00 86.94 80 THR A O 1
ATOM 613 N N . ALA A 1 81 ? 12.138 -4.751 -3.677 1.00 86.81 81 ALA A N 1
ATOM 614 C CA . ALA A 1 81 ? 11.611 -4.851 -5.031 1.00 86.81 81 ALA A CA 1
ATOM 615 C C . ALA A 1 81 ? 11.549 -6.300 -5.543 1.00 86.81 81 ALA A C 1
ATOM 617 O O . ALA A 1 81 ? 10.552 -6.677 -6.145 1.00 86.81 81 ALA A O 1
ATOM 618 N N . THR A 1 82 ? 12.566 -7.130 -5.273 1.00 86.94 82 THR A N 1
ATOM 619 C CA . THR A 1 82 ? 12.527 -8.558 -5.650 1.00 86.94 82 THR A CA 1
ATOM 620 C C . THR A 1 82 ? 11.458 -9.296 -4.868 1.00 86.94 82 THR A C 1
ATOM 622 O O . THR A 1 82 ? 10.712 -10.076 -5.444 1.00 86.94 82 THR A O 1
ATOM 625 N N . TYR A 1 83 ? 11.369 -9.031 -3.564 1.00 88.75 83 TYR A N 1
ATOM 626 C CA . TYR A 1 83 ? 10.378 -9.683 -2.722 1.00 88.75 83 TYR A CA 1
ATOM 627 C C . TYR A 1 83 ? 8.948 -9.382 -3.184 1.00 88.75 83 TYR A C 1
ATOM 629 O O . TYR A 1 83 ? 8.160 -10.305 -3.355 1.00 88.75 83 TYR A O 1
ATOM 637 N N . LEU A 1 84 ? 8.630 -8.105 -3.414 1.00 88.94 84 LEU A N 1
ATOM 638 C CA . LEU A 1 84 ? 7.293 -7.680 -3.825 1.00 88.94 84 LEU A CA 1
ATOM 639 C C . LEU A 1 84 ? 6.929 -8.204 -5.215 1.00 88.94 84 LEU A C 1
ATOM 641 O O . LEU A 1 84 ? 5.825 -8.707 -5.391 1.00 88.94 84 LEU A O 1
ATOM 645 N N . LEU A 1 85 ? 7.851 -8.137 -6.180 1.00 88.81 85 LEU A N 1
ATOM 646 C CA . LEU A 1 85 ? 7.625 -8.681 -7.525 1.00 88.81 85 LEU A CA 1
ATOM 647 C C . LEU A 1 85 ? 7.480 -10.204 -7.533 1.00 88.81 85 LEU A C 1
ATOM 649 O O . LEU A 1 85 ? 6.880 -10.745 -8.449 1.00 88.81 85 LEU A O 1
ATOM 653 N N . GLY A 1 86 ? 7.974 -10.884 -6.498 1.00 86.75 86 GLY A N 1
ATOM 654 C CA . GLY A 1 86 ? 7.736 -12.306 -6.302 1.00 86.75 86 GLY A CA 1
ATOM 655 C C . GLY A 1 86 ? 6.352 -12.667 -5.780 1.00 86.75 86 GLY A C 1
ATOM 656 O O . GLY A 1 86 ? 6.054 -13.849 -5.625 1.00 86.75 86 GLY A O 1
ATOM 657 N N . LEU A 1 87 ? 5.506 -11.678 -5.480 1.00 87.06 87 LEU A N 1
ATOM 658 C CA . LEU A 1 87 ? 4.138 -11.904 -5.031 1.00 87.06 87 LEU A CA 1
ATOM 659 C C . LEU A 1 87 ? 3.202 -11.917 -6.252 1.00 87.06 87 LEU A C 1
ATOM 661 O O . LEU A 1 87 ? 2.958 -10.855 -6.824 1.00 87.06 87 LEU A O 1
ATOM 665 N N . PRO A 1 88 ? 2.604 -13.070 -6.620 1.00 84.62 88 PRO A N 1
ATOM 666 C CA . PRO A 1 88 ? 1.809 -13.188 -7.849 1.00 84.62 88 PRO A CA 1
ATOM 667 C C . PRO A 1 88 ? 0.602 -12.242 -7.906 1.00 84.62 88 PRO A C 1
ATOM 669 O O . PRO A 1 88 ? 0.174 -11.837 -8.980 1.00 84.62 88 PRO A O 1
ATOM 672 N N . LEU A 1 89 ? 0.051 -11.896 -6.739 1.00 88.12 89 LEU A N 1
ATOM 673 C CA . LEU A 1 89 ? -1.110 -11.018 -6.571 1.00 88.12 89 LEU A CA 1
ATOM 674 C C . LEU A 1 89 ? -0.725 -9.710 -5.869 1.00 88.12 89 LEU A C 1
ATOM 676 O O . LEU A 1 89 ? -1.490 -9.181 -5.067 1.00 88.12 89 LEU A O 1
ATOM 680 N N . LEU A 1 90 ? 0.488 -9.198 -6.122 1.00 89.06 90 LEU A N 1
ATOM 681 C CA . LEU A 1 90 ? 0.966 -7.964 -5.492 1.00 89.06 90 LEU A CA 1
ATOM 682 C C . LEU A 1 90 ? -0.044 -6.818 -5.638 1.00 89.06 90 LEU A C 1
ATOM 684 O O . LEU A 1 90 ? -0.307 -6.119 -4.666 1.00 89.06 90 LEU A O 1
ATOM 688 N N . GLY A 1 91 ? -0.602 -6.632 -6.837 1.00 89.81 91 GLY A N 1
ATOM 689 C CA . GLY A 1 91 ? -1.564 -5.563 -7.110 1.00 89.81 91 GLY A CA 1
ATOM 690 C C . GLY A 1 91 ? -2.809 -5.649 -6.226 1.00 89.81 91 GLY A C 1
ATOM 691 O O . GLY A 1 91 ? -3.175 -4.652 -5.607 1.00 89.81 91 GLY A O 1
ATOM 692 N N . ASP A 1 92 ? -3.402 -6.841 -6.117 1.00 91.44 92 ASP A N 1
ATOM 693 C CA . ASP A 1 92 ? -4.572 -7.083 -5.269 1.00 91.44 92 ASP A CA 1
ATOM 694 C C . ASP A 1 92 ? -4.236 -6.870 -3.788 1.00 91.44 92 ASP A C 1
ATOM 696 O O . ASP A 1 92 ? -4.940 -6.142 -3.097 1.00 91.44 92 ASP A O 1
ATOM 700 N N . TYR A 1 93 ? -3.097 -7.389 -3.313 1.00 94.19 93 TYR A N 1
ATOM 701 C CA . TYR A 1 93 ? -2.676 -7.191 -1.922 1.00 94.19 93 TYR A CA 1
ATOM 702 C C . TYR A 1 93 ? -2.439 -5.715 -1.573 1.00 94.19 93 TYR A C 1
ATOM 704 O O . TYR A 1 93 ? -2.765 -5.279 -0.472 1.00 94.19 93 TYR A O 1
ATOM 712 N N . LEU A 1 94 ? -1.875 -4.919 -2.485 1.00 93.19 94 LEU A N 1
ATOM 713 C CA . LEU A 1 94 ? -1.697 -3.486 -2.240 1.00 93.19 94 LEU A CA 1
ATOM 714 C C . LEU A 1 94 ? -3.041 -2.745 -2.212 1.00 93.19 94 LEU A C 1
ATOM 716 O O . LEU A 1 94 ? -3.207 -1.845 -1.388 1.00 93.19 94 LEU A O 1
ATOM 720 N N . ALA A 1 95 ? -3.987 -3.120 -3.07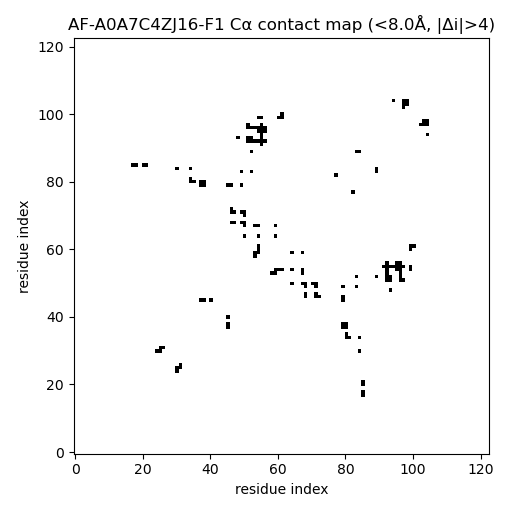8 1.00 91.12 95 ALA A N 1
ATOM 721 C CA . ALA A 1 95 ? -5.326 -2.538 -3.103 1.00 91.12 95 ALA A CA 1
ATOM 722 C C . ALA A 1 95 ? -6.110 -2.875 -1.825 1.00 91.12 95 ALA A C 1
ATOM 724 O O . ALA A 1 95 ? -6.560 -1.965 -1.130 1.00 91.12 95 ALA A O 1
ATOM 725 N N . ASP A 1 96 ? -6.175 -4.157 -1.461 1.00 92.94 96 ASP A N 1
ATOM 726 C CA . ASP A 1 96 ? -6.873 -4.631 -0.263 1.00 92.94 96 ASP A CA 1
ATOM 727 C C . ASP A 1 96 ? -6.248 -4.055 1.018 1.00 92.94 96 ASP A C 1
ATOM 729 O O . ASP A 1 96 ? -6.955 -3.642 1.939 1.00 92.94 96 ASP A O 1
ATOM 733 N N . GLY A 1 97 ? -4.913 -3.967 1.072 1.00 93.94 97 GLY A N 1
ATOM 734 C CA . GLY A 1 97 ? -4.202 -3.355 2.192 1.00 93.94 97 GLY A CA 1
ATOM 735 C C . GLY A 1 97 ? -4.484 -1.857 2.320 1.00 93.94 97 GLY A C 1
ATOM 736 O O . GLY A 1 97 ? -4.676 -1.350 3.427 1.00 93.94 97 GLY A O 1
ATOM 737 N N . ALA A 1 98 ? -4.541 -1.133 1.200 1.00 92.00 98 ALA A N 1
ATOM 738 C CA . ALA A 1 98 ? -4.885 0.285 1.201 1.00 92.00 98 ALA A CA 1
ATOM 739 C C . ALA A 1 98 ? -6.332 0.507 1.663 1.00 92.00 98 ALA A C 1
ATOM 741 O O . ALA A 1 98 ? -6.571 1.336 2.545 1.00 92.00 98 ALA A O 1
ATOM 742 N N . ASP A 1 99 ? -7.270 -0.293 1.156 1.00 92.12 99 ASP A N 1
ATOM 743 C CA . ASP A 1 99 ? -8.675 -0.251 1.557 1.00 92.12 99 ASP A CA 1
ATOM 744 C C . ASP A 1 99 ? -8.850 -0.572 3.051 1.00 92.12 99 ASP A C 1
ATOM 746 O O . ASP A 1 99 ? -9.607 0.115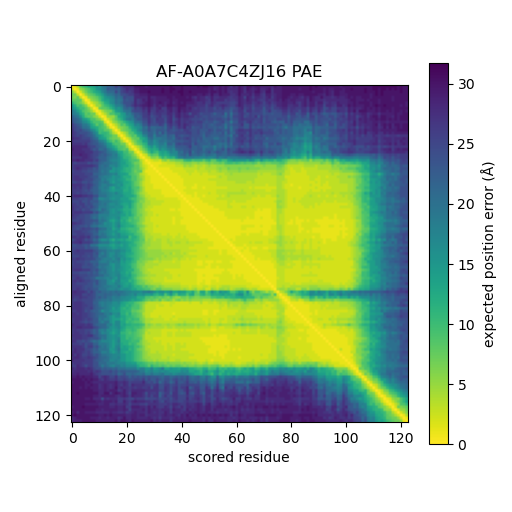 3.744 1.00 92.12 99 ASP A O 1
ATOM 750 N N . ALA A 1 100 ? -8.094 -1.536 3.588 1.00 91.81 100 ALA A N 1
ATOM 751 C CA . ALA A 1 100 ? -8.089 -1.862 5.016 1.00 91.81 100 ALA A CA 1
ATOM 752 C C . ALA A 1 100 ? -7.633 -0.685 5.902 1.00 91.81 100 ALA A C 1
ATOM 754 O O . ALA A 1 100 ? -8.139 -0.521 7.014 1.00 91.81 100 ALA A O 1
ATOM 755 N N . LEU A 1 101 ? -6.727 0.170 5.412 1.00 90.62 101 LEU A N 1
ATOM 756 C CA . LEU A 1 101 ? -6.312 1.408 6.092 1.00 90.62 101 LEU A CA 1
ATO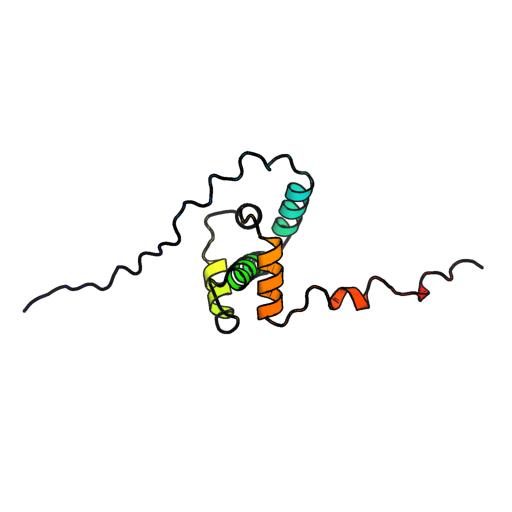M 757 C C . LEU A 1 101 ? -7.239 2.603 5.810 1.00 90.62 101 LEU A C 1
ATOM 759 O O . LEU A 1 101 ? -6.996 3.703 6.311 1.00 90.62 101 LEU A O 1
ATOM 763 N N . GLY A 1 102 ? -8.290 2.418 5.007 1.00 87.88 102 GLY A N 1
ATOM 764 C CA . GLY A 1 102 ? -9.168 3.497 4.557 1.00 87.88 102 GLY A CA 1
ATOM 765 C C . GLY A 1 102 ? -8.510 4.444 3.546 1.00 87.88 102 GLY A C 1
ATOM 766 O O . GLY A 1 102 ? -8.972 5.574 3.371 1.00 87.88 102 GLY A O 1
ATOM 767 N N . ILE A 1 103 ? -7.429 4.011 2.894 1.00 83.62 103 ILE A N 1
ATOM 768 C CA . ILE A 1 103 ? -6.735 4.745 1.836 1.00 83.62 103 ILE A CA 1
ATOM 769 C C . ILE A 1 103 ? -7.338 4.310 0.503 1.00 83.62 103 ILE A C 1
ATOM 771 O O . ILE A 1 103 ? -7.049 3.234 -0.003 1.00 83.62 103 ILE A O 1
ATOM 775 N N . SER A 1 104 ? -8.156 5.168 -0.102 1.00 68.12 104 SER A N 1
ATOM 776 C CA . SER A 1 104 ? -8.675 4.883 -1.437 1.00 68.12 104 SER A CA 1
ATOM 777 C C . SER A 1 104 ? -7.620 5.222 -2.493 1.00 68.12 104 SER A C 1
ATOM 779 O O . SER A 1 104 ? -7.368 6.392 -2.780 1.00 68.12 104 SER A O 1
ATOM 781 N N . VAL A 1 105 ? -7.023 4.188 -3.092 1.00 60.97 105 VAL A N 1
ATOM 782 C CA . VAL A 1 105 ? -6.003 4.314 -4.157 1.00 60.97 105 VAL A CA 1
ATOM 783 C C . VAL A 1 105 ? -6.587 4.933 -5.438 1.00 60.97 105 VAL A C 1
ATOM 785 O O . VAL A 1 105 ? -5.864 5.496 -6.250 1.00 60.97 105 VAL A O 1
ATOM 788 N N . THR A 1 106 ? -7.912 4.889 -5.598 1.00 59.91 106 THR A N 1
ATOM 789 C CA . THR A 1 106 ? -8.648 5.433 -6.750 1.00 59.91 106 THR A CA 1
ATOM 790 C C . THR A 1 106 ? -9.208 6.839 -6.518 1.00 59.91 106 THR A C 1
ATOM 792 O O . THR A 1 106 ? -9.596 7.511 -7.474 1.00 59.91 106 THR A O 1
ATOM 795 N N . ALA A 1 107 ? -9.267 7.319 -5.270 1.00 51.06 107 ALA A N 1
ATOM 796 C CA . ALA A 1 107 ? -9.907 8.598 -4.955 1.00 51.06 107 ALA A CA 1
ATOM 797 C C . ALA A 1 107 ? -9.028 9.824 -5.252 1.00 51.06 107 ALA A C 1
ATOM 799 O O . ALA A 1 107 ? -9.568 10.906 -5.494 1.00 51.06 107 ALA A O 1
ATOM 800 N N . ASP A 1 108 ? -7.699 9.679 -5.247 1.00 41.50 108 ASP A N 1
ATOM 801 C CA . ASP A 1 108 ? -6.789 10.824 -5.401 1.00 41.50 108 ASP A CA 1
ATOM 802 C C . ASP A 1 108 ? -6.537 11.215 -6.875 1.00 41.50 108 ASP A C 1
ATOM 804 O O . ASP A 1 108 ? -6.167 12.352 -7.169 1.00 41.50 108 ASP A O 1
ATOM 808 N N . GLU A 1 109 ? -6.873 10.348 -7.841 1.00 50.16 109 GLU A N 1
ATOM 809 C CA . GLU A 1 109 ? -6.776 10.663 -9.280 1.00 50.16 109 GLU A CA 1
ATOM 810 C C . GLU A 1 109 ? -7.830 11.684 -9.757 1.00 50.16 109 GLU A C 1
ATOM 812 O O . GLU A 1 109 ? -7.673 12.322 -10.802 1.00 50.16 109 GLU A O 1
ATOM 817 N N . ALA A 1 110 ? -8.876 11.926 -8.959 1.00 49.16 110 ALA A N 1
ATOM 818 C CA . ALA A 1 110 ? -9.920 12.901 -9.272 1.00 49.16 110 ALA A CA 1
ATOM 819 C C . ALA A 1 110 ? -9.474 14.369 -9.108 1.00 49.16 110 ALA A C 1
ATOM 821 O O . ALA A 1 110 ? -10.208 15.274 -9.506 1.00 49.16 110 ALA A O 1
ATOM 822 N N . ARG A 1 111 ? -8.294 14.636 -8.523 1.00 49.78 111 ARG 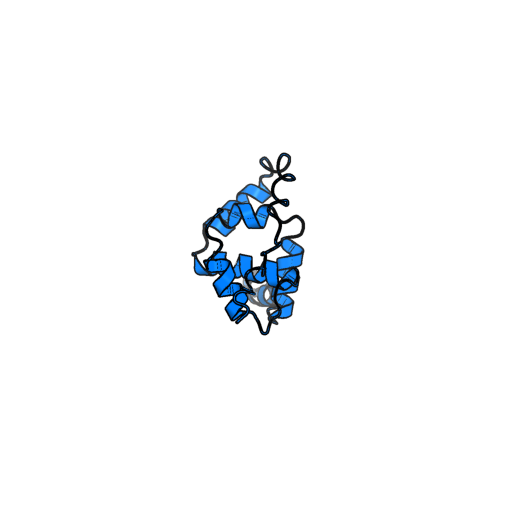A N 1
ATOM 823 C CA . ARG A 1 111 ? -7.820 16.006 -8.246 1.00 49.78 111 ARG A CA 1
ATOM 824 C C . ARG A 1 111 ? -6.690 16.520 -9.138 1.00 49.78 111 ARG A C 1
ATOM 826 O O . ARG A 1 111 ? -6.358 17.696 -9.012 1.00 49.78 111 ARG A O 1
ATOM 833 N N . GLY A 1 112 ? -6.123 15.701 -10.028 1.00 52.62 112 GLY A N 1
ATOM 834 C CA . GLY A 1 112 ? -4.918 16.091 -10.779 1.00 52.62 112 GLY A CA 1
ATOM 835 C C . GLY A 1 112 ? -4.919 15.856 -12.290 1.00 52.62 112 GLY A C 1
ATOM 836 O O . GLY A 1 112 ? -4.169 16.537 -12.982 1.00 52.62 112 GLY A O 1
ATOM 837 N N . LEU A 1 113 ? -5.726 14.929 -12.824 1.00 55.69 113 LEU A N 1
ATOM 838 C CA . LEU A 1 113 ? -5.607 14.522 -14.237 1.00 55.69 113 LEU A CA 1
ATOM 839 C C . LEU A 1 113 ? -6.723 15.056 -15.152 1.00 55.69 113 LEU A C 1
ATOM 841 O O . LEU A 1 113 ? -6.591 15.030 -16.372 1.00 55.69 113 LEU A O 1
ATOM 845 N N . PHE A 1 114 ? -7.794 15.599 -14.573 1.00 50.56 114 PHE A N 1
ATOM 846 C CA . PHE A 1 114 ? -8.869 16.285 -15.290 1.00 50.56 114 PHE A CA 1
ATOM 847 C C . PHE A 1 114 ? -8.993 17.721 -14.773 1.00 50.56 114 PHE A C 1
ATOM 849 O O . PHE A 1 114 ? -9.976 18.070 -14.126 1.00 50.56 114 PHE A O 1
ATOM 856 N N . ASP A 1 115 ? -7.983 18.554 -15.035 1.00 52.62 115 ASP A N 1
ATOM 857 C CA . ASP A 1 115 ? -8.195 20.002 -15.063 1.00 52.62 115 ASP A CA 1
ATOM 858 C C . ASP A 1 115 ? -8.713 20.373 -16.467 1.00 52.62 115 ASP A C 1
ATOM 860 O O . ASP A 1 115 ? -7.928 20.385 -17.423 1.00 52.62 115 ASP A O 1
ATOM 864 N N . PRO A 1 116 ? -10.025 20.622 -16.646 1.00 58.88 116 PRO A N 1
ATOM 865 C CA . PRO A 1 116 ? -10.580 21.016 -17.939 1.00 58.88 116 PRO A CA 1
ATOM 866 C C . PRO A 1 116 ? -10.102 22.404 -18.406 1.00 58.88 116 PRO A C 1
ATOM 868 O O . PRO A 1 116 ? -10.404 22.787 -19.534 1.00 58.88 116 PRO A O 1
ATOM 871 N N . ASP A 1 117 ? -9.365 23.157 -17.580 1.00 58.56 117 ASP A N 1
ATOM 872 C CA . ASP A 1 117 ? -8.955 24.537 -17.868 1.00 58.56 117 ASP A CA 1
ATOM 873 C C . ASP A 1 117 ? -7.622 24.641 -18.644 1.00 58.56 117 ASP A C 1
ATOM 875 O O . ASP A 1 117 ? -7.174 25.735 -18.996 1.00 58.56 117 ASP A O 1
ATOM 879 N N . LEU A 1 118 ? -6.980 23.513 -18.984 1.00 57.09 118 LEU A N 1
ATOM 880 C CA . LEU A 1 118 ? -5.753 23.508 -19.799 1.00 57.09 118 LEU A CA 1
ATOM 881 C C . LEU A 1 118 ? -5.992 23.544 -21.322 1.00 57.09 118 LEU A C 1
ATOM 883 O O . LEU A 1 118 ? -5.021 23.652 -22.074 1.00 57.09 118 LEU A O 1
ATOM 887 N N . ASP A 1 119 ? -7.246 23.542 -21.789 1.00 60.66 119 ASP A N 1
ATOM 888 C CA . ASP A 1 119 ? -7.582 23.482 -23.225 1.00 60.66 119 ASP A CA 1
ATOM 889 C C . ASP A 1 119 ? -7.888 24.849 -23.885 1.00 60.66 119 ASP A C 1
ATOM 891 O O . ASP A 1 119 ? -8.343 24.915 -25.024 1.00 60.66 119 ASP A O 1
ATOM 895 N N . THR A 1 120 ? -7.618 25.986 -23.226 1.00 59.31 120 THR A N 1
ATOM 896 C CA . THR A 1 120 ? -7.879 27.323 -23.818 1.00 59.31 120 THR A CA 1
ATOM 897 C C . THR A 1 120 ? -6.628 28.144 -24.131 1.00 59.31 120 THR A C 1
ATOM 899 O O . THR A 1 120 ? -6.654 29.375 -24.064 1.00 59.31 120 THR A O 1
ATOM 902 N N . ARG A 1 121 ? -5.518 27.509 -24.527 1.00 54.31 121 ARG A N 1
ATOM 903 C CA . ARG A 1 121 ? -4.436 28.210 -25.251 1.00 54.31 121 ARG A CA 1
ATOM 904 C C . ARG A 1 121 ? -4.535 27.968 -26.754 1.00 54.31 121 ARG A C 1
ATOM 906 O O . ARG A 1 121 ? -3.667 27.364 -27.371 1.00 54.31 121 ARG A O 1
ATOM 913 N N . GLY A 1 122 ? -5.599 28.513 -27.331 1.00 57.75 122 GLY A N 1
ATOM 914 C CA . GLY A 1 122 ? -5.757 28.712 -28.765 1.00 57.75 122 GLY A CA 1
ATOM 915 C C . GLY A 1 122 ? -6.539 29.998 -29.009 1.00 57.75 122 GLY A C 1
ATOM 916 O O . GLY A 1 122 ? -7.766 29.986 -28.958 1.00 57.75 122 GLY A O 1
ATOM 917 N N . GLY A 1 123 ? -5.824 31.101 -29.233 1.00 44.47 123 GLY A N 1
ATOM 918 C CA . GLY A 1 123 ? -6.376 32.424 -29.534 1.00 44.47 123 GLY A CA 1
ATOM 919 C C . GLY A 1 123 ? -5.275 33.441 -29.764 1.00 44.47 123 GLY A C 1
ATOM 920 O O . GLY A 1 123 ? -4.625 33.808 -28.762 1.00 44.47 123 GLY A O 1
#

Radius of gyration: 20.15 Å; Cα contacts (8 Å, |Δi|>4): 85; chains: 1; bounding box: 28×64×71 Å

pLDDT: mean 74.98, std 19.25, range [41.5, 95.38]

Solvent-accessible surface area (backbone atoms only — not comparable to full-atom values): 7721 Å² total; per-residue (Å²): 139,85,82,85,86,77,91,81,73,85,71,80,79,75,66,92,76,69,74,87,78,64,88,84,56,83,85,39,67,67,56,52,51,51,34,50,56,47,62,71,44,54,73,67,54,42,20,47,52,49,23,29,34,36,32,31,70,60,82,40,51,67,89,41,44,72,54,36,38,52,53,38,64,66,57,76,86,57,62,62,38,61,57,50,72,59,38,95,57,42,71,57,17,40,51,46,18,28,51,60,68,69,43,62,87,73,64,65,61,75,78,71,78,74,65,82,79,75,78,74,86,76,134